Protein AF-A0A947LZX1-F1 (afdb_monomer_lite)

Secondary structure (DSSP, 8-state):
--EEEEEE-SSHHHHHHHHHHHHHHHHH-TTEEEEEE---

pLDDT: mean 95.43, std 5.06, range [73.19, 98.25]

Structure (mmCIF, N/CA/C/O backbone):
data_AF-A0A947LZX1-F1
#
_entry.id   AF-A0A947LZX1-F1
#
loop_
_atom_site.group_PDB
_atom_site.id
_atom_site.type_symbol
_atom_site.label_atom_id
_atom_site.label_alt_id
_atom_site.label_comp_id
_atom_site.label_asym_id
_atom_site.label_entity_id
_atom_site.label_seq_id
_atom_site.pdbx_PDB_ins_code
_atom_site.Cartn_x
_atom_site.Cartn_y
_atom_site.Cartn_z
_atom_site.occupancy
_atom_site.B_iso_or_equiv
_atom_site.auth_seq_id
_atom_site.auth_comp_id
_atom_site.auth_asym_id
_atom_site.auth_atom_id
_atom_site.pdbx_PDB_model_num
ATOM 1 N N . MET A 1 1 ? -9.565 12.126 11.017 1.00 77.62 1 MET A N 1
ATOM 2 C CA . MET A 1 1 ? -8.828 12.417 9.770 1.00 77.62 1 MET A CA 1
ATOM 3 C C . MET A 1 1 ? -8.206 11.116 9.307 1.00 77.62 1 MET A C 1
ATOM 5 O O . MET A 1 1 ? -7.536 10.479 10.108 1.00 77.62 1 MET A O 1
ATOM 9 N N . THR A 1 2 ? -8.475 10.722 8.071 1.00 91.56 2 THR A N 1
ATOM 10 C CA . THR A 1 2 ? -7.973 9.496 7.431 1.00 91.56 2 THR A CA 1
ATOM 11 C C . THR A 1 2 ? -6.490 9.661 7.092 1.00 91.56 2 THR A C 1
ATOM 13 O O . THR A 1 2 ? -6.097 10.684 6.522 1.00 91.56 2 THR A O 1
ATOM 16 N N . LEU A 1 3 ? -5.655 8.686 7.458 1.00 96.38 3 LEU A N 1
ATOM 17 C CA . LEU A 1 3 ? -4.231 8.686 7.110 1.00 96.38 3 LEU A CA 1
ATOM 18 C C . LEU A 1 3 ? -4.083 8.276 5.638 1.00 96.38 3 LEU A C 1
ATOM 20 O O . LEU A 1 3 ? -4.588 7.230 5.241 1.00 96.38 3 LEU A O 1
ATOM 24 N N . LYS A 1 4 ? -3.393 9.085 4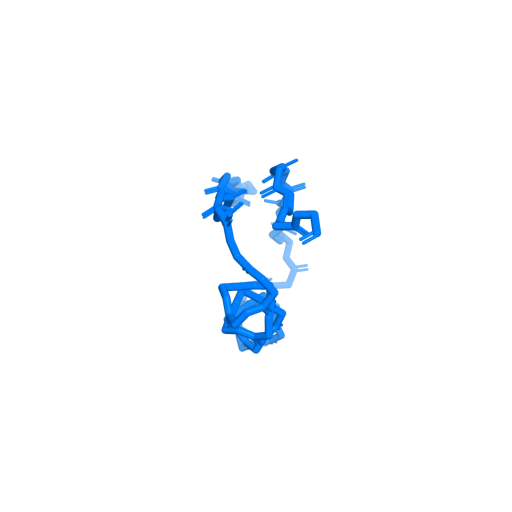.830 1.00 97.94 4 LYS A N 1
ATOM 25 C CA . LYS A 1 4 ? -3.160 8.814 3.403 1.00 97.94 4 LYS A CA 1
ATOM 26 C C . LYS A 1 4 ? -1.673 8.579 3.164 1.00 97.94 4 LYS A C 1
ATOM 28 O O . LYS A 1 4 ? -0.861 9.439 3.501 1.00 97.94 4 LYS A O 1
ATOM 33 N N . VAL A 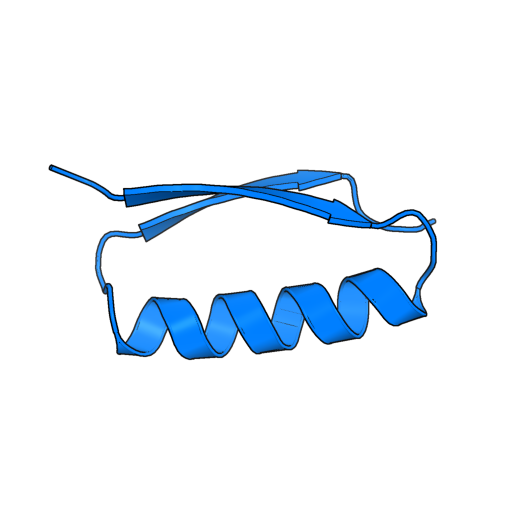1 5 ? -1.317 7.431 2.592 1.00 97.62 5 VAL A N 1
ATOM 34 C CA . VAL A 1 5 ? 0.080 7.020 2.378 1.00 97.62 5 VAL A CA 1
ATOM 35 C C . VAL A 1 5 ? 0.311 6.685 0.908 1.00 97.62 5 VAL A C 1
ATOM 37 O O . VAL A 1 5 ? -0.411 5.877 0.327 1.00 97.62 5 VAL A O 1
ATOM 40 N N . PHE A 1 6 ? 1.346 7.280 0.314 1.00 98.00 6 PHE A N 1
ATOM 41 C CA . PHE A 1 6 ? 1.800 6.936 -1.032 1.00 98.00 6 PHE A CA 1
ATOM 42 C C . PHE A 1 6 ? 3.031 6.024 -0.960 1.00 98.00 6 PHE A C 1
ATOM 44 O O . PHE A 1 6 ? 3.990 6.355 -0.264 1.00 98.00 6 PHE A O 1
ATOM 51 N N . ILE A 1 7 ? 3.017 4.891 -1.666 1.00 96.81 7 ILE A N 1
ATOM 52 C CA . ILE A 1 7 ? 4.132 3.930 -1.712 1.00 96.81 7 ILE A CA 1
ATOM 53 C C . ILE A 1 7 ? 4.632 3.809 -3.154 1.00 96.81 7 ILE A C 1
ATOM 55 O O . ILE A 1 7 ? 3.844 3.653 -4.079 1.00 96.81 7 ILE A O 1
ATOM 59 N N . THR A 1 8 ? 5.947 3.877 -3.348 1.00 97.25 8 THR A N 1
ATOM 60 C CA . THR A 1 8 ? 6.595 3.641 -4.643 1.00 97.25 8 THR A CA 1
ATOM 61 C C . THR A 1 8 ? 7.647 2.548 -4.493 1.00 97.25 8 THR A C 1
ATOM 63 O O . THR A 1 8 ? 8.434 2.579 -3.544 1.00 97.25 8 THR A O 1
ATOM 66 N N . ALA A 1 9 ? 7.639 1.578 -5.401 1.00 97.12 9 ALA A N 1
ATOM 67 C CA . ALA A 1 9 ? 8.631 0.517 -5.503 1.00 97.12 9 ALA A CA 1
ATOM 68 C C . ALA A 1 9 ? 9.185 0.479 -6.934 1.00 97.12 9 ALA A C 1
ATOM 70 O O . ALA A 1 9 ? 8.441 0.619 -7.897 1.00 97.12 9 ALA A O 1
ATOM 71 N N . GLY A 1 10 ? 10.506 0.327 -7.065 1.00 96.38 10 GLY A N 1
ATOM 72 C CA . GLY A 1 10 ? 11.186 0.245 -8.366 1.00 96.38 10 GLY A CA 1
ATOM 73 C C . GLY A 1 10 ? 11.537 -1.179 -8.802 1.00 96.38 10 GLY A C 1
ATOM 74 O O . GLY A 1 10 ? 12.011 -1.371 -9.914 1.00 96.38 10 GLY A O 1
ATOM 75 N N . GLU A 1 11 ? 11.331 -2.161 -7.925 1.00 97.06 11 GLU A N 1
ATOM 76 C CA . GLU A 1 11 ? 11.702 -3.566 -8.110 1.00 97.06 11 GLU A CA 1
ATOM 77 C C . GLU A 1 11 ? 10.685 -4.459 -7.382 1.00 97.06 11 GLU A C 1
ATOM 79 O O . GLU A 1 11 ? 10.128 -4.045 -6.361 1.00 97.06 11 GLU A O 1
ATOM 84 N N . VAL A 1 12 ? 10.526 -5.711 -7.830 1.00 95.81 12 VAL A N 1
ATOM 85 C CA . VAL A 1 12 ? 9.630 -6.718 -7.216 1.00 95.81 12 VAL A CA 1
ATOM 86 C C . VAL A 1 12 ? 9.890 -6.910 -5.713 1.00 95.81 12 VAL A C 1
ATOM 88 O O . VAL A 1 12 ? 8.971 -7.123 -4.919 1.00 95.81 12 VAL A O 1
ATOM 91 N N . SER A 1 13 ? 11.153 -6.816 -5.288 1.00 95.69 13 SER A N 1
ATOM 92 C CA . SER A 1 13 ? 11.537 -6.878 -3.871 1.00 95.69 13 SER A CA 1
ATOM 93 C C . SER A 1 13 ? 10.872 -5.762 -3.050 1.00 95.69 13 SER A C 1
ATOM 95 O O . SER A 1 13 ? 10.425 -5.995 -1.923 1.00 95.69 13 SER A O 1
ATOM 97 N N . GLY A 1 14 ? 10.749 -4.56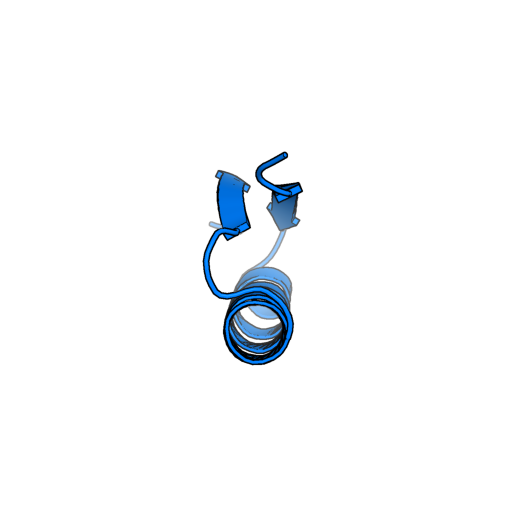7 -3.633 1.00 96.81 14 GLY A N 1
ATOM 98 C CA . GLY A 1 14 ? 10.081 -3.409 -3.052 1.00 96.81 14 GLY A CA 1
ATOM 99 C C . GLY A 1 14 ? 8.576 -3.610 -2.903 1.00 96.81 14 GLY A C 1
ATOM 100 O O . GLY A 1 14 ? 8.025 -3.221 -1.874 1.00 96.81 14 GLY A O 1
ATOM 101 N N . ASP A 1 15 ? 7.920 -4.293 -3.843 1.00 96.62 15 ASP A N 1
ATOM 102 C CA . ASP A 1 15 ? 6.491 -4.617 -3.725 1.00 96.62 15 ASP A CA 1
ATOM 103 C C . ASP A 1 15 ? 6.214 -5.571 -2.571 1.00 96.62 15 ASP A C 1
ATOM 105 O O . ASP A 1 15 ? 5.265 -5.377 -1.809 1.00 96.62 15 ASP A O 1
ATOM 109 N N . MET A 1 16 ? 7.075 -6.576 -2.381 1.00 96.75 16 MET A N 1
ATOM 110 C CA . MET A 1 16 ? 6.953 -7.497 -1.249 1.00 96.75 16 MET A CA 1
ATOM 111 C C . MET A 1 16 ? 7.080 -6.762 0.090 1.00 96.75 16 MET A C 1
ATOM 113 O O . MET A 1 16 ? 6.311 -7.019 1.023 1.00 96.75 16 MET A O 1
ATOM 117 N N . LEU A 1 17 ? 8.035 -5.834 0.197 1.00 97.56 17 LEU A N 1
ATOM 118 C CA . LEU A 1 17 ? 8.205 -5.001 1.389 1.00 97.56 17 LEU A CA 1
ATOM 119 C C . LEU A 1 17 ? 7.012 -4.055 1.583 1.00 97.56 17 LEU A C 1
ATOM 121 O O . LEU A 1 17 ? 6.476 -3.965 2.690 1.00 97.56 17 LEU A O 1
ATOM 125 N N . GLY A 1 18 ? 6.552 -3.416 0.507 1.00 97.12 18 GLY A N 1
ATOM 126 C CA . GLY A 1 18 ? 5.389 -2.535 0.497 1.00 97.12 18 GLY A CA 1
ATOM 127 C C . GLY A 1 18 ? 4.120 -3.250 0.956 1.00 97.12 18 GLY A C 1
ATOM 128 O O . GLY A 1 18 ? 3.425 -2.756 1.842 1.00 97.12 18 GLY A O 1
ATOM 129 N N . ALA A 1 19 ? 3.854 -4.456 0.452 1.00 97.19 19 ALA A N 1
ATOM 130 C CA . ALA A 1 19 ? 2.697 -5.258 0.844 1.00 97.19 19 ALA A CA 1
ATOM 131 C C . ALA A 1 19 ? 2.706 -5.597 2.345 1.00 97.19 19 ALA A C 1
ATOM 133 O O . ALA A 1 19 ? 1.680 -5.467 3.024 1.00 97.19 19 ALA A O 1
ATOM 134 N N . ARG A 1 20 ? 3.871 -5.977 2.891 1.00 98.00 20 ARG A N 1
ATOM 135 C CA . ARG A 1 20 ? 4.030 -6.254 4.329 1.00 98.00 20 ARG A CA 1
ATOM 136 C C . ARG A 1 20 ? 3.803 -5.004 5.176 1.00 98.00 20 ARG A C 1
ATOM 138 O O . ARG A 1 20 ? 3.108 -5.082 6.189 1.00 98.00 20 ARG A O 1
ATOM 145 N N . LEU A 1 21 ? 4.331 -3.858 4.745 1.00 97.62 21 LEU A N 1
ATOM 146 C CA . LEU A 1 21 ? 4.113 -2.573 5.408 1.00 97.62 21 LEU A CA 1
ATOM 147 C C . LEU A 1 21 ? 2.629 -2.183 5.397 1.00 97.62 21 LEU A C 1
ATOM 149 O O . LEU A 1 21 ? 2.075 -1.866 6.447 1.00 97.62 21 LEU A O 1
ATOM 153 N N . MET A 1 22 ? 1.968 -2.265 4.238 1.00 97.38 22 MET A N 1
ATOM 154 C CA . MET A 1 22 ? 0.539 -1.970 4.114 1.00 97.38 22 MET A CA 1
ATOM 155 C C . MET A 1 22 ? -0.303 -2.858 5.041 1.00 97.38 22 MET A C 1
ATOM 157 O O . MET A 1 22 ? -1.248 -2.376 5.664 1.00 97.38 22 MET A O 1
ATOM 161 N N . SER A 1 23 ? 0.042 -4.146 5.159 1.00 97.75 23 SER A N 1
ATOM 162 C CA . SER A 1 23 ? -0.639 -5.070 6.072 1.00 97.75 23 SER A CA 1
ATOM 163 C C . SER A 1 23 ? -0.479 -4.661 7.536 1.00 97.75 23 SER A C 1
ATOM 165 O O . SER A 1 23 ? -1.462 -4.663 8.269 1.00 97.75 23 SER A O 1
ATOM 167 N N . ALA A 1 24 ? 0.733 -4.302 7.965 1.00 97.94 24 ALA A N 1
ATOM 168 C CA . ALA A 1 24 ? 0.986 -3.884 9.343 1.00 97.94 24 ALA A CA 1
ATOM 169 C C . ALA A 1 24 ? 0.282 -2.558 9.679 1.00 97.94 24 ALA A C 1
ATOM 171 O O . ALA A 1 24 ? -0.304 -2.414 10.751 1.00 97.94 24 ALA A O 1
ATOM 172 N N . LEU A 1 25 ? 0.288 -1.605 8.744 1.00 97.44 25 LEU A N 1
ATOM 173 C CA . LEU A 1 25 ? -0.343 -0.300 8.928 1.00 97.44 25 LEU A CA 1
ATOM 174 C C . LEU A 1 25 ? -1.869 -0.385 9.020 1.00 97.44 25 LEU A C 1
ATOM 176 O O . LEU A 1 25 ? -2.448 0.338 9.823 1.00 97.44 25 LEU A O 1
ATOM 180 N N . ARG A 1 26 ? -2.517 -1.292 8.275 1.00 96.75 26 ARG A N 1
ATOM 181 C CA . ARG A 1 26 ? -3.968 -1.533 8.402 1.00 96.75 26 ARG A CA 1
ATOM 182 C C . ARG A 1 26 ? -4.378 -2.003 9.800 1.00 96.75 26 ARG A C 1
ATOM 184 O O . ARG A 1 26 ? -5.478 -1.689 10.239 1.00 96.75 26 ARG A O 1
ATOM 191 N N . THR A 1 27 ? -3.501 -2.714 10.512 1.00 97.12 27 THR A N 1
ATOM 192 C CA . THR A 1 27 ? -3.753 -3.129 11.903 1.00 97.12 27 THR A CA 1
ATOM 193 C C . THR A 1 27 ? -3.718 -1.944 12.869 1.00 97.12 27 THR A C 1
ATOM 195 O O . THR A 1 27 ? -4.505 -1.897 13.809 1.00 97.12 27 THR A O 1
ATOM 198 N N . ALA A 1 28 ? -2.813 -0.987 12.649 1.00 96.00 28 ALA A N 1
ATOM 199 C CA . ALA A 1 28 ? -2.665 0.192 13.505 1.00 96.00 28 ALA A CA 1
ATOM 200 C C . ALA A 1 28 ? -3.660 1.315 13.159 1.00 96.00 28 ALA A C 1
ATOM 202 O O . ALA A 1 28 ? -4.073 2.076 14.033 1.00 96.00 28 ALA A O 1
ATOM 203 N N . HIS A 1 29 ? -4.048 1.415 11.888 1.00 96.69 29 HIS A N 1
ATOM 204 C CA . HIS A 1 29 ? -4.910 2.458 11.346 1.00 96.69 29 HIS A CA 1
ATOM 205 C C . HIS A 1 29 ? -5.961 1.821 10.433 1.00 96.69 29 HIS A C 1
ATOM 207 O O . HIS A 1 29 ? -5.702 1.562 9.260 1.00 96.69 29 HIS A O 1
ATOM 213 N N . SER A 1 30 ? -7.155 1.568 10.969 1.00 93.31 30 SER A N 1
ATOM 214 C CA . SER A 1 30 ? -8.239 0.901 10.234 1.00 93.31 30 SER A CA 1
ATOM 215 C C . SER A 1 30 ? -8.804 1.728 9.073 1.00 93.31 30 SER A C 1
ATOM 217 O O . SER A 1 30 ? -9.301 1.155 8.110 1.00 93.31 30 SER A O 1
ATOM 219 N N . ASP A 1 31 ? -8.699 3.057 9.149 1.00 96.69 31 ASP A N 1
ATOM 220 C CA . ASP A 1 31 ? -9.156 4.018 8.135 1.00 96.69 31 ASP A CA 1
ATOM 221 C C . ASP A 1 31 ? -7.960 4.630 7.382 1.00 96.69 31 ASP A C 1
ATOM 223 O O . ASP A 1 31 ? -7.782 5.845 7.324 1.00 96.69 31 ASP A O 1
ATOM 227 N N . ILE A 1 32 ? -7.038 3.784 6.919 1.00 97.94 32 ILE A N 1
ATOM 228 C CA . ILE A 1 32 ? -5.875 4.201 6.128 1.00 97.94 32 ILE A CA 1
ATOM 229 C C . ILE A 1 32 ? -6.143 4.012 4.632 1.00 97.94 32 ILE A C 1
ATOM 231 O O . ILE A 1 32 ? -6.633 2.968 4.201 1.00 97.94 32 ILE A O 1
ATOM 235 N N . GLU A 1 33 ? -5.756 4.995 3.826 1.00 98.25 33 GLU A N 1
ATOM 236 C CA . GLU A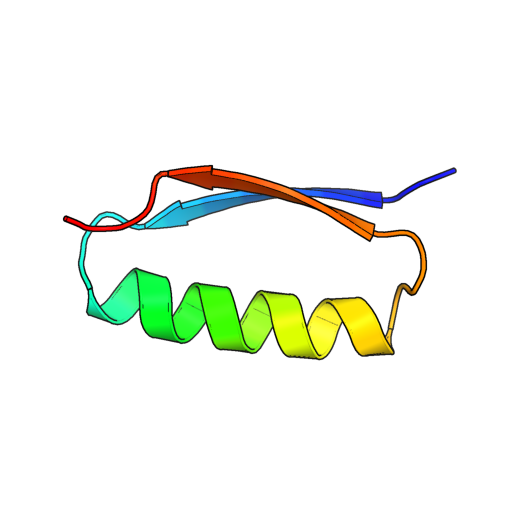 1 33 ? -5.827 4.942 2.365 1.00 98.25 33 GLU A CA 1
ATOM 237 C C . GLU A 1 33 ? -4.422 4.841 1.76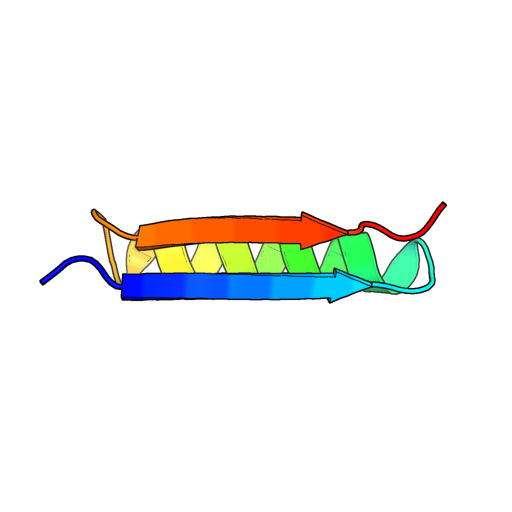4 1.00 98.25 33 GLU A C 1
ATOM 239 O O . GLU A 1 33 ? -3.510 5.579 2.149 1.00 98.25 33 GLU A O 1
ATOM 244 N N . PHE A 1 34 ? -4.260 3.956 0.778 1.00 97.75 34 PHE A N 1
ATOM 245 C CA . PHE A 1 34 ? -3.007 3.782 0.047 1.00 97.75 34 PHE A CA 1
ATOM 246 C C . PHE A 1 34 ? -3.153 4.177 -1.421 1.00 97.75 34 PHE A C 1
ATOM 248 O O . PHE A 1 34 ? -4.187 3.960 -2.050 1.00 97.75 34 PHE A O 1
ATOM 255 N N . SER A 1 35 ? -2.085 4.721 -1.989 1.00 98.00 35 SER A N 1
ATOM 256 C CA . SER A 1 35 ? -1.906 4.931 -3.431 1.00 98.00 35 SER A CA 1
ATOM 257 C C . SER A 1 35 ? -0.443 4.678 -3.785 1.00 98.00 35 SER A C 1
ATOM 259 O O . SER A 1 35 ? 0.408 4.707 -2.896 1.00 98.00 35 SER A O 1
ATOM 261 N N . GLY A 1 36 ? -0.117 4.387 -5.043 1.00 96.12 36 GLY A N 1
ATOM 262 C CA . GLY A 1 36 ? 1.269 4.051 -5.345 1.00 96.12 36 GLY A CA 1
ATOM 263 C C . GLY A 1 36 ? 1.573 3.543 -6.742 1.00 96.12 36 GLY A C 1
ATOM 264 O O . GLY A 1 36 ? 0.683 3.405 -7.578 1.00 96.12 36 GLY A O 1
ATOM 265 N N . VAL A 1 37 ? 2.856 3.244 -6.942 1.00 96.38 37 VAL A N 1
ATOM 266 C CA . VAL A 1 37 ? 3.421 2.594 -8.131 1.00 96.38 37 VAL A CA 1
ATOM 267 C C . VAL A 1 37 ? 4.231 1.387 -7.663 1.00 96.38 37 VAL A C 1
ATOM 269 O O . VAL A 1 37 ? 5.065 1.529 -6.769 1.00 96.38 37 VAL A O 1
ATOM 272 N N . GLY A 1 38 ? 3.951 0.215 -8.230 1.00 93.06 38 GLY A N 1
ATOM 273 C CA . GLY A 1 38 ? 4.695 -1.010 -7.939 1.00 93.06 38 GLY A CA 1
ATOM 274 C C . GLY A 1 38 ? 5.910 -1.196 -8.845 1.00 93.06 38 GLY A C 1
ATOM 275 O O . GLY A 1 38 ? 5.991 -0.579 -9.912 1.00 93.06 38 GLY A O 1
ATOM 276 N N . GLY A 1 39 ? 6.826 -2.064 -8.423 1.00 86.69 39 GLY A N 1
ATOM 277 C CA . GLY A 1 39 ? 7.920 -2.553 -9.250 1.00 86.69 39 GLY A CA 1
ATOM 278 C C . GLY A 1 39 ? 7.374 -3.460 -10.353 1.00 86.69 39 GLY A C 1
ATOM 279 O O . GLY A 1 39 ? 6.525 -4.316 -10.110 1.00 86.69 39 GLY A O 1
ATOM 280 N N . ALA A 1 40 ? 7.810 -3.227 -11.590 1.00 73.19 40 ALA A N 1
ATOM 281 C CA . ALA A 1 40 ? 7.458 -4.086 -12.721 1.00 73.19 40 ALA A CA 1
ATOM 282 C C . ALA A 1 40 ? 8.100 -5.478 -12.605 1.00 73.19 40 ALA A C 1
ATOM 284 O O . ALA A 1 40 ? 9.236 -5.565 -12.077 1.00 73.19 40 ALA A O 1
#

Radius of gyration: 10.44 Å; chains: 1; bounding box: 21×20×26 Å

Sequence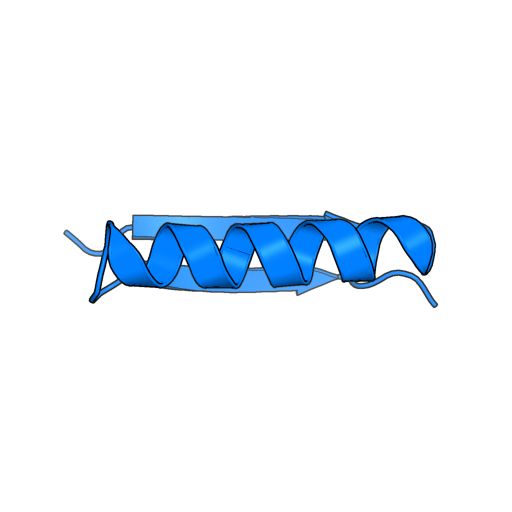 (40 aa):
MTLKVFITAGEVSGDMLGARLMSALRTAHSDIEFSGVGGA

Foldseek 3Di:
DEAEDEAEEQAQVSVVVVVVVVVVVCVVGVRYHYDYYYHD